Protein AF-A6IKM4-F1 (afdb_monomer)

Organism: Rattus norvegicus (NCBI:txid10116)

Foldseek 3Di:
DPPPVVVVVVVVVVPDDPPVVVVVVVVVVVVVVVVVVVVVVVVVVVVVVVVVVVVVVVVVVVVVVVVVVVVVVVVCVVCVVVVNNPPPPDDPPPPPDPDPCPPPPPDDDDPPPPPDDDDDDDDDDDDDDDDDPDDPPPDDDDDDDDD

Mean predicted aligned error: 20.57 Å

pLDDT: mean 71.32, std 21.93, range [38.25, 98.44]

InterPro domains:
  IPR004827 Basic-leucine zipper domain [PF00170] (21-69)
  IPR004827 Basic-leucine zipper domain [PS00036] (21-35)
  IPR004827 Basic-leucine zipper domain [PS50217] (21-78)
  IPR004827 Basic-leucine zipper domain [SM00338] (16-77)
  IPR046347 Basic-leucine zipper domain superfamily [SSF57959] (20-75)
  IPR052470 Endoplasmic Reticulum Stress-Regulated Transcription Factor [PTHR46542] (21-146)

Sequence (147 aa):
MEGTGKLEMTQICSLSPPPSRKLKNRVAAQTARDRKKARMSELEQQVVDLEEENQKLQLENQLLREKTHGLVIENQELRTRLGMNALVTEEVSEAESKGNGVRLVAGSAESAALRLRAPLQQVQAQLSPPQNIFPWILTLLPLQILR

Structure (mmCIF, N/CA/C/O backbone):
data_AF-A6IKM4-F1
#
_entry.id   AF-A6IKM4-F1
#
loop_
_atom_site.group_PDB
_atom_site.id
_atom_site.type_symbol
_atom_site.label_atom_id
_atom_site.label_alt_id
_atom_site.label_comp_id
_atom_site.label_asym_id
_atom_site.label_entity_id
_atom_site.label_seq_id
_atom_site.pdbx_PDB_ins_code
_atom_site.Cartn_x
_atom_site.Cartn_y
_atom_site.Cartn_z
_atom_site.occupancy
_atom_site.B_iso_or_equiv
_atom_site.auth_seq_id
_atom_site.auth_comp_id
_atom_site.auth_asym_id
_atom_site.auth_atom_id
_atom_site.pdbx_PDB_model_num
ATOM 1 N N . MET A 1 1 ? 41.393 -18.180 -62.403 1.00 48.94 1 MET A N 1
ATOM 2 C CA . MET A 1 1 ? 40.099 -18.614 -61.834 1.00 48.94 1 MET A CA 1
ATOM 3 C C . MET A 1 1 ? 39.807 -17.795 -60.571 1.00 48.94 1 MET A C 1
ATOM 5 O O . MET A 1 1 ? 39.918 -18.319 -59.478 1.00 48.94 1 MET A O 1
ATOM 9 N N . GLU A 1 2 ? 39.485 -16.501 -60.697 1.00 52.72 2 GLU A N 1
ATOM 10 C CA . GLU A 1 2 ? 39.282 -15.594 -59.536 1.00 52.72 2 GLU A CA 1
ATOM 11 C C . GLU A 1 2 ? 37.880 -14.948 -59.490 1.00 52.72 2 GLU A C 1
ATOM 13 O O . GLU A 1 2 ? 37.615 -14.049 -58.695 1.00 52.72 2 GLU A O 1
ATOM 18 N N . GLY A 1 3 ? 36.961 -15.385 -60.358 1.00 54.56 3 GLY A N 1
ATOM 19 C CA . GLY A 1 3 ?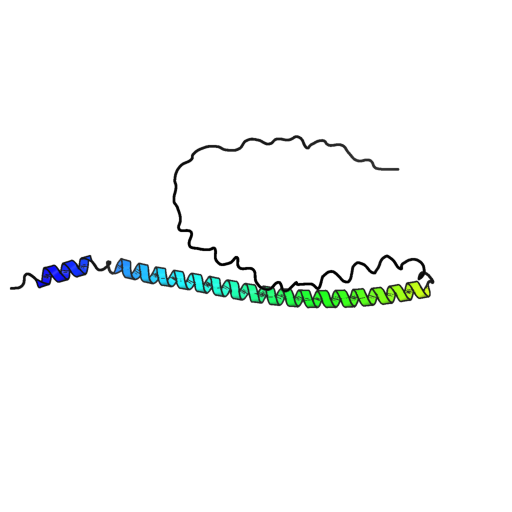 35.652 -14.741 -60.529 1.00 54.56 3 GLY A CA 1
ATOM 20 C C . GLY A 1 3 ? 34.560 -15.199 -59.556 1.00 54.56 3 GLY A C 1
ATOM 21 O O . GLY A 1 3 ? 33.586 -14.481 -59.362 1.00 54.56 3 GLY A O 1
ATOM 22 N N . THR A 1 4 ? 34.703 -16.368 -58.928 1.00 57.34 4 THR A N 1
ATOM 23 C CA . THR A 1 4 ? 33.635 -16.986 -58.120 1.00 57.34 4 THR A CA 1
ATOM 24 C C . THR A 1 4 ? 33.608 -16.494 -56.669 1.00 57.34 4 THR A C 1
ATOM 26 O O . THR A 1 4 ? 32.531 -16.291 -56.118 1.00 57.34 4 THR A O 1
ATOM 29 N N . GLY A 1 5 ? 34.766 -16.199 -56.065 1.00 58.66 5 GLY A N 1
ATOM 30 C CA . GLY A 1 5 ? 34.849 -15.776 -54.656 1.00 58.66 5 GLY A CA 1
ATOM 31 C C . GLY A 1 5 ? 34.367 -14.345 -54.373 1.00 58.66 5 GLY A C 1
ATOM 32 O O . GLY A 1 5 ? 33.885 -14.056 -53.280 1.00 58.66 5 GLY A O 1
ATOM 33 N N . LYS A 1 6 ? 34.448 -13.434 -55.355 1.00 57.91 6 LYS A N 1
ATOM 34 C CA . LYS A 1 6 ? 33.952 -12.052 -55.196 1.00 57.91 6 LYS A CA 1
ATOM 35 C C . LYS A 1 6 ? 32.426 -11.980 -55.253 1.00 57.91 6 LYS A C 1
ATOM 37 O O . LYS A 1 6 ? 31.836 -11.231 -54.482 1.00 57.91 6 LYS A O 1
ATOM 42 N N . LEU A 1 7 ? 31.796 -12.786 -56.111 1.00 58.12 7 LEU A N 1
ATOM 43 C CA . LEU A 1 7 ? 30.337 -12.837 -56.233 1.00 58.12 7 LEU A CA 1
ATOM 44 C C . LEU A 1 7 ? 29.688 -13.431 -54.972 1.00 58.12 7 LEU A C 1
ATOM 46 O O . LEU A 1 7 ? 28.720 -12.858 -54.475 1.00 58.12 7 LEU A O 1
ATOM 50 N N . GLU A 1 8 ? 30.268 -14.486 -54.383 1.00 60.03 8 GLU A N 1
ATOM 51 C CA . GLU A 1 8 ? 29.781 -15.043 -53.111 1.00 60.03 8 GLU A CA 1
ATOM 52 C C . GLU A 1 8 ? 29.902 -14.047 -51.948 1.00 60.03 8 GLU A C 1
ATOM 54 O O . GLU A 1 8 ? 28.937 -13.831 -51.216 1.00 60.03 8 GLU A O 1
ATOM 59 N N . MET A 1 9 ? 31.050 -13.377 -51.795 1.00 58.94 9 MET A N 1
ATOM 60 C CA . MET A 1 9 ? 31.265 -12.433 -50.691 1.00 58.94 9 MET A CA 1
ATOM 61 C C . MET A 1 9 ? 30.326 -11.216 -50.777 1.00 58.94 9 MET A C 1
ATOM 63 O O . MET A 1 9 ? 29.801 -10.753 -49.762 1.00 58.94 9 MET A O 1
ATOM 67 N N . THR A 1 10 ? 30.061 -10.705 -51.986 1.00 59.28 10 THR A N 1
ATOM 68 C CA . THR A 1 10 ? 29.096 -9.613 -52.200 1.00 59.28 10 THR A CA 1
ATOM 69 C C . THR A 1 10 ? 27.652 -10.070 -51.948 1.00 59.28 10 THR A C 1
ATOM 71 O O . THR A 1 10 ? 26.865 -9.325 -51.355 1.00 59.28 10 THR A O 1
ATOM 74 N N . GLN A 1 11 ? 27.302 -11.309 -52.305 1.00 56.53 11 GLN A N 1
ATOM 75 C CA . GLN A 1 11 ? 25.975 -11.869 -52.043 1.00 56.53 11 GLN A CA 1
ATOM 76 C C . GLN A 1 11 ? 25.742 -12.146 -50.545 1.00 56.53 11 GLN A C 1
ATOM 78 O O . GLN A 1 11 ? 24.678 -11.825 -50.022 1.00 56.53 11 GLN A O 1
ATOM 83 N N . ILE A 1 12 ? 26.763 -12.589 -49.806 1.00 57.53 12 ILE A N 1
ATOM 84 C CA . ILE A 1 12 ? 26.716 -12.733 -48.338 1.00 57.53 12 ILE A CA 1
ATOM 85 C C . ILE A 1 12 ? 26.575 -11.361 -47.648 1.00 57.53 12 ILE A C 1
ATOM 87 O O . ILE A 1 12 ? 25.819 -11.212 -46.683 1.00 57.53 12 ILE A O 1
ATOM 91 N N . CYS A 1 13 ? 27.248 -10.327 -48.163 1.00 58.72 13 CYS A N 1
ATOM 92 C CA . CYS A 1 13 ? 27.193 -8.971 -47.608 1.00 58.72 13 CYS A CA 1
ATOM 93 C C . CYS A 1 13 ? 25.820 -8.293 -47.806 1.00 58.72 13 CYS A C 1
ATOM 95 O O . CYS A 1 13 ? 25.409 -7.487 -46.972 1.00 58.72 13 CYS A O 1
ATOM 97 N N . SER A 1 14 ? 25.078 -8.660 -48.859 1.00 57.78 14 SER A N 1
ATOM 98 C CA . SER A 1 14 ? 23.715 -8.162 -49.119 1.00 57.78 14 SER A CA 1
ATOM 99 C C . SER A 1 14 ? 22.615 -8.889 -48.329 1.00 57.78 14 SER A C 1
ATOM 101 O O . SER A 1 14 ? 21.575 -8.288 -48.056 1.00 57.78 14 SER A O 1
ATOM 103 N N . LEU A 1 15 ? 22.848 -10.136 -47.889 1.00 62.19 15 LEU A N 1
ATOM 104 C CA . LEU A 1 15 ? 21.949 -10.856 -46.971 1.00 62.19 15 LEU A CA 1
ATOM 105 C C . LEU A 1 15 ? 22.098 -10.417 -45.503 1.00 62.19 15 LEU A C 1
ATOM 107 O O . LEU A 1 15 ? 21.150 -10.521 -44.721 1.00 62.19 15 LEU A O 1
ATOM 111 N N . SER A 1 16 ? 23.275 -9.929 -45.099 1.00 60.75 16 SER A N 1
ATOM 112 C CA . SER A 1 16 ? 23.504 -9.441 -43.737 1.00 60.75 16 SER A CA 1
ATOM 113 C C . SER A 1 16 ? 22.986 -8.005 -43.580 1.00 60.75 16 SER A C 1
ATOM 115 O O . SER A 1 16 ? 23.413 -7.120 -44.321 1.00 60.75 16 SER A O 1
ATOM 117 N N . PRO A 1 17 ? 22.153 -7.695 -42.564 1.00 66.38 17 PRO A N 1
ATOM 118 C CA . PRO A 1 17 ? 21.717 -6.325 -42.340 1.00 66.38 17 PRO A CA 1
ATOM 119 C C . PRO A 1 17 ? 22.932 -5.410 -42.097 1.00 66.38 17 PRO A C 1
ATOM 121 O O . PRO A 1 17 ? 23.863 -5.816 -41.388 1.00 66.38 17 PRO A O 1
ATOM 124 N N . 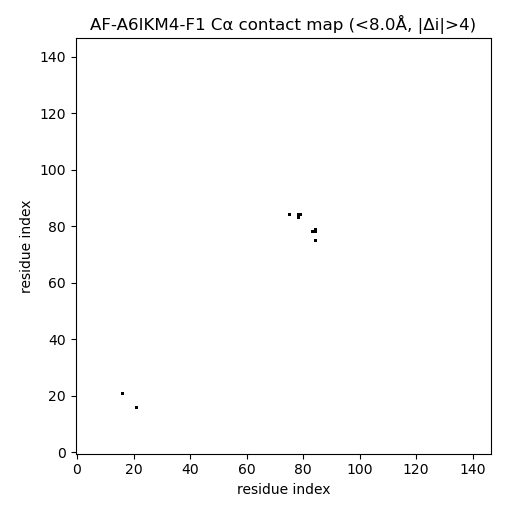PRO A 1 18 ? 22.934 -4.178 -42.643 1.00 69.19 18 PRO A N 1
ATOM 125 C CA . PRO A 1 18 ? 24.044 -3.247 -42.494 1.00 69.19 18 PRO A CA 1
ATOM 126 C C . PRO A 1 18 ? 24.370 -3.018 -41.009 1.00 69.19 18 PRO A C 1
ATOM 128 O O . PRO A 1 18 ? 23.462 -3.035 -40.167 1.00 69.19 18 PRO A O 1
ATOM 131 N N . PRO A 1 19 ? 25.646 -2.783 -40.657 1.00 71.12 19 PRO A N 1
ATOM 132 C CA . PRO A 1 19 ? 26.115 -2.715 -39.268 1.00 71.12 19 PRO A CA 1
ATOM 133 C C . PRO A 1 19 ? 25.344 -1.699 -38.402 1.00 71.12 19 PRO A C 1
ATOM 135 O O . PRO A 1 19 ? 25.113 -1.938 -37.216 1.00 71.12 19 PRO A O 1
ATOM 138 N N . SER A 1 20 ? 24.827 -0.626 -39.006 1.00 76.38 20 SER A N 1
ATOM 139 C CA . SER A 1 20 ? 23.959 0.362 -38.351 1.00 76.38 20 SER A CA 1
ATOM 140 C C . SER A 1 20 ? 22.597 -0.196 -37.900 1.00 76.38 20 SER A C 1
ATOM 142 O O . SER A 1 20 ? 22.082 0.215 -36.859 1.00 76.38 20 SER A O 1
ATOM 144 N N . ARG A 1 21 ? 22.004 -1.154 -38.630 1.00 78.50 21 ARG A N 1
ATOM 145 C CA . ARG A 1 21 ? 20.727 -1.803 -38.263 1.00 78.50 21 ARG A CA 1
ATOM 146 C C . ARG A 1 21 ? 20.911 -2.814 -37.133 1.00 78.50 21 ARG A C 1
ATOM 148 O O . ARG A 1 21 ? 20.073 -2.856 -36.234 1.00 78.50 21 ARG A O 1
ATOM 155 N N . LYS A 1 22 ? 22.018 -3.567 -37.125 1.00 82.75 22 LYS A N 1
ATOM 156 C CA . LYS A 1 22 ? 22.355 -4.507 -36.036 1.00 82.75 22 LYS A CA 1
ATOM 157 C C . LYS A 1 22 ? 22.537 -3.776 -34.704 1.00 82.75 22 LYS A C 1
ATOM 159 O O . LYS A 1 22 ? 21.978 -4.193 -33.692 1.00 82.75 22 LYS A O 1
ATOM 164 N N . LEU A 1 23 ? 23.249 -2.646 -34.718 1.00 86.38 23 LEU A N 1
ATOM 165 C CA . LEU A 1 23 ? 23.441 -1.821 -33.525 1.00 86.38 23 LEU A CA 1
ATOM 166 C C . LEU A 1 23 ? 22.114 -1.261 -32.993 1.00 86.38 23 LEU A C 1
ATOM 168 O O . LEU A 1 23 ? 21.834 -1.396 -31.805 1.00 86.38 23 LEU A O 1
ATOM 172 N N . LYS A 1 24 ? 21.269 -0.697 -33.867 1.00 91.19 24 LYS A N 1
ATOM 173 C CA . LYS A 1 24 ? 19.946 -0.168 -33.486 1.00 91.19 24 LYS A CA 1
ATOM 174 C C . LYS A 1 24 ? 19.025 -1.249 -32.916 1.00 91.19 24 LYS A C 1
ATOM 176 O O . LYS A 1 24 ? 18.345 -0.995 -31.930 1.00 91.19 24 LYS A O 1
ATOM 181 N N . ASN A 1 25 ? 19.026 -2.455 -33.488 1.00 92.69 25 ASN A N 1
ATOM 182 C CA . ASN A 1 25 ? 18.240 -3.576 -32.968 1.00 92.69 25 ASN A CA 1
ATOM 183 C C . ASN A 1 25 ? 18.732 -4.026 -31.583 1.00 92.69 25 ASN A C 1
ATOM 185 O O . ASN A 1 25 ? 17.921 -4.218 -30.680 1.00 92.69 25 ASN A O 1
ATOM 189 N N . ARG A 1 26 ? 20.055 -4.097 -31.385 1.00 93.31 26 ARG A N 1
ATOM 190 C CA . ARG A 1 26 ? 20.656 -4.403 -30.081 1.00 93.31 26 ARG A CA 1
ATOM 191 C C . ARG A 1 26 ? 20.275 -3.371 -29.020 1.00 93.31 26 ARG A C 1
ATOM 193 O O . ARG A 1 26 ? 19.871 -3.752 -27.928 1.00 93.31 26 ARG A O 1
ATOM 200 N N . VAL A 1 27 ? 20.364 -2.082 -29.350 1.00 91.44 27 VAL A N 1
ATOM 201 C CA . VAL A 1 27 ? 19.958 -0.995 -28.444 1.00 91.44 27 VAL A CA 1
ATOM 202 C C . VAL A 1 27 ? 18.461 -1.072 -28.152 1.00 91.44 27 VAL A C 1
ATOM 204 O O . VAL A 1 27 ? 18.079 -1.040 -26.991 1.00 91.44 27 VAL A O 1
ATOM 207 N N . ALA A 1 28 ? 17.612 -1.269 -29.163 1.00 94.88 28 ALA A N 1
ATOM 208 C CA . ALA A 1 28 ? 16.169 -1.397 -28.966 1.00 94.88 28 ALA A CA 1
ATOM 209 C C . ALA A 1 28 ? 15.799 -2.581 -28.055 1.00 94.88 28 ALA A C 1
ATOM 211 O O . ALA A 1 28 ? 14.941 -2.437 -27.183 1.00 94.88 28 ALA A O 1
ATOM 212 N N . ALA A 1 29 ? 16.465 -3.729 -28.222 1.00 95.81 29 ALA A N 1
ATOM 213 C CA . ALA A 1 29 ? 16.289 -4.890 -27.355 1.00 95.81 29 ALA A CA 1
ATOM 214 C C . ALA A 1 29 ? 16.736 -4.596 -25.916 1.00 95.81 29 ALA A C 1
ATOM 216 O O . ALA A 1 29 ?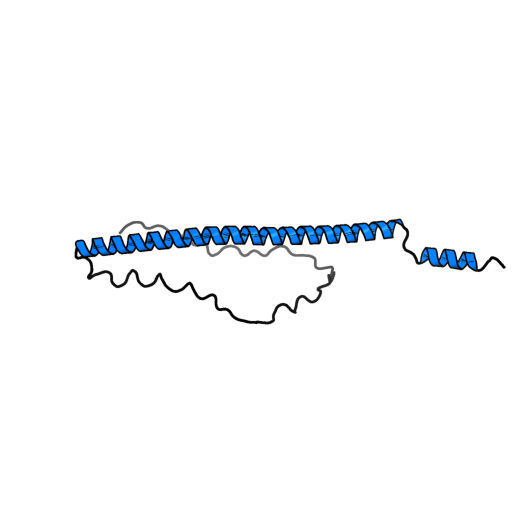 16.043 -4.980 -24.974 1.00 95.81 29 ALA A O 1
ATOM 217 N N . GLN A 1 30 ? 17.852 -3.881 -25.744 1.00 96.88 30 GLN A N 1
ATOM 218 C CA . GLN A 1 30 ? 18.327 -3.465 -24.428 1.00 96.88 30 GLN A CA 1
ATOM 219 C C . GLN A 1 30 ? 17.338 -2.506 -23.759 1.00 96.88 30 GLN A C 1
ATOM 221 O O . GLN A 1 30 ? 16.858 -2.799 -22.672 1.00 96.88 30 GLN A O 1
ATOM 226 N N . THR A 1 31 ? 16.910 -1.443 -24.444 1.00 94.94 31 THR A N 1
ATOM 227 C CA . THR A 1 31 ? 15.932 -0.494 -23.895 1.00 94.94 31 THR A CA 1
ATOM 228 C C . THR A 1 31 ? 14.592 -1.166 -23.582 1.00 94.94 31 THR A C 1
ATOM 230 O O . THR A 1 31 ? 13.931 -0.807 -22.613 1.00 94.94 31 THR A O 1
ATOM 233 N N . ALA A 1 32 ? 14.159 -2.157 -24.369 1.00 96.81 32 ALA A N 1
ATOM 234 C CA . ALA A 1 32 ? 12.956 -2.928 -24.057 1.00 96.81 32 ALA A CA 1
ATOM 235 C C . ALA A 1 32 ? 13.108 -3.745 -22.763 1.00 96.81 32 ALA A C 1
ATOM 237 O O . ALA A 1 32 ? 12.179 -3.781 -21.955 1.00 96.81 32 ALA A O 1
ATOM 238 N N . ARG A 1 33 ? 14.278 -4.359 -22.547 1.00 97.50 33 ARG A N 1
ATOM 239 C CA . ARG A 1 33 ? 14.600 -5.067 -21.299 1.00 97.50 33 ARG A CA 1
ATOM 240 C C . ARG A 1 33 ? 14.663 -4.110 -20.117 1.00 97.50 33 ARG A C 1
ATOM 242 O O . ARG A 1 33 ? 14.052 -4.404 -19.096 1.00 97.50 33 ARG A O 1
ATOM 249 N N . ASP A 1 34 ? 15.316 -2.964 -20.275 1.00 97.38 34 ASP A N 1
ATOM 250 C CA . ASP A 1 34 ? 15.445 -1.962 -19.215 1.00 97.38 34 ASP A CA 1
ATOM 251 C C . ASP A 1 34 ? 14.074 -1.405 -18.817 1.00 97.38 34 ASP A C 1
ATOM 253 O O . ASP A 1 34 ? 13.761 -1.332 -17.632 1.00 97.38 34 ASP A O 1
ATOM 257 N N . ARG A 1 35 ? 13.194 -1.127 -19.791 1.00 97.44 35 ARG A N 1
ATOM 258 C CA . ARG A 1 35 ? 11.799 -0.741 -19.517 1.00 97.44 35 ARG A CA 1
ATOM 259 C C . ARG A 1 35 ? 11.036 -1.825 -18.764 1.00 97.44 35 ARG A C 1
ATOM 261 O O . ARG A 1 35 ? 10.306 -1.504 -17.834 1.00 97.44 35 ARG A O 1
ATOM 268 N N . LYS A 1 36 ? 11.192 -3.099 -19.142 1.00 97.94 36 LYS A N 1
ATOM 269 C CA . LYS A 1 36 ? 10.553 -4.210 -18.419 1.00 97.94 36 LYS A CA 1
ATOM 270 C C . LYS A 1 36 ? 11.083 -4.309 -16.990 1.00 97.94 36 LYS A C 1
ATOM 272 O O . LYS A 1 36 ? 10.292 -4.507 -16.080 1.00 97.94 36 LYS A O 1
ATOM 277 N N . LYS A 1 37 ? 12.396 -4.165 -16.800 1.00 98.00 37 LYS A N 1
ATOM 278 C CA . LYS A 1 37 ? 13.020 -4.196 -15.476 1.00 98.00 37 LYS A CA 1
ATOM 279 C C . LYS A 1 37 ? 12.509 -3.049 -14.605 1.00 98.00 37 LYS A C 1
ATOM 281 O O . LYS A 1 37 ? 12.097 -3.305 -13.488 1.00 98.00 37 LYS A O 1
ATOM 286 N N . ALA A 1 38 ? 12.444 -1.832 -15.145 1.00 97.56 38 ALA A N 1
ATOM 287 C CA . ALA A 1 38 ? 11.891 -0.679 -14.441 1.00 97.56 38 ALA A CA 1
ATOM 288 C C . ALA A 1 38 ? 10.422 -0.894 -14.044 1.00 97.56 38 ALA A C 1
ATOM 290 O O . ALA A 1 38 ? 10.069 -0.662 -12.897 1.00 97.56 38 ALA A O 1
ATOM 291 N N . ARG A 1 39 ? 9.585 -1.406 -14.960 1.00 97.50 39 ARG A N 1
ATOM 292 C CA . ARG A 1 39 ? 8.184 -1.745 -14.654 1.00 97.50 39 ARG A CA 1
ATOM 293 C C . ARG A 1 39 ? 8.052 -2.852 -13.612 1.00 97.50 39 ARG A C 1
ATOM 295 O O . ARG A 1 39 ? 7.147 -2.789 -12.797 1.00 97.50 39 ARG A O 1
ATOM 302 N N . MET A 1 40 ? 8.929 -3.855 -13.644 1.00 97.62 40 MET A N 1
ATOM 303 C CA . MET A 1 40 ? 8.936 -4.910 -12.631 1.00 97.62 40 MET A CA 1
ATOM 304 C C . MET A 1 40 ? 9.253 -4.325 -11.256 1.00 97.62 40 MET A C 1
ATOM 306 O O . MET A 1 40 ? 8.482 -4.524 -10.330 1.00 97.62 40 MET A O 1
ATOM 310 N N . SER A 1 41 ? 10.323 -3.534 -11.156 1.00 97.69 41 SER A N 1
ATOM 311 C CA . SER A 1 41 ? 10.725 -2.907 -9.896 1.00 97.69 41 SER A CA 1
ATOM 312 C C . SER A 1 41 ? 9.695 -1.904 -9.372 1.00 97.69 41 SER A C 1
ATOM 314 O O . SER A 1 41 ? 9.493 -1.816 -8.170 1.00 97.69 41 SER A O 1
ATOM 316 N N . GLU A 1 42 ? 9.011 -1.169 -10.251 1.00 98.25 42 GLU A N 1
ATOM 317 C CA . GLU A 1 42 ? 7.909 -0.276 -9.868 1.00 98.25 42 GLU A CA 1
ATOM 318 C C . GLU A 1 42 ? 6.733 -1.052 -9.259 1.00 98.25 42 GLU A C 1
ATOM 320 O O . GLU A 1 42 ? 6.193 -0.641 -8.238 1.00 98.25 42 GLU A O 1
ATOM 325 N N . LEU A 1 43 ? 6.356 -2.189 -9.852 1.00 98.25 43 LEU A N 1
ATOM 326 C CA . LEU A 1 43 ? 5.296 -3.043 -9.311 1.00 98.25 43 LEU A CA 1
ATOM 327 C C . LEU A 1 43 ? 5.710 -3.706 -7.993 1.00 98.25 43 LEU A C 1
ATOM 329 O O . LEU A 1 43 ? 4.906 -3.752 -7.070 1.00 98.25 43 LEU A O 1
ATOM 333 N N . GLU A 1 44 ? 6.950 -4.194 -7.894 1.00 98.00 44 GLU A N 1
ATOM 334 C CA . GLU A 1 44 ? 7.507 -4.730 -6.645 1.00 98.00 44 GLU A CA 1
ATOM 335 C C . GLU A 1 44 ? 7.453 -3.677 -5.530 1.00 98.00 44 GLU A C 1
ATOM 337 O O . GLU A 1 44 ? 7.001 -3.982 -4.431 1.00 98.00 44 GLU A O 1
ATOM 342 N N . GLN A 1 45 ? 7.824 -2.427 -5.829 1.00 98.38 45 GLN A N 1
ATOM 343 C CA . GLN A 1 45 ? 7.740 -1.329 -4.866 1.00 98.38 45 GLN A CA 1
ATOM 344 C C . GLN A 1 45 ? 6.293 -1.032 -4.456 1.00 98.38 45 GLN A C 1
ATOM 346 O O . GLN A 1 45 ? 6.015 -0.922 -3.270 1.00 98.38 45 GLN A O 1
ATOM 351 N N . GLN A 1 46 ? 5.359 -0.963 -5.412 1.00 98.38 46 GLN A N 1
ATOM 352 C CA . GLN A 1 46 ? 3.942 -0.734 -5.106 1.00 98.38 46 GLN A CA 1
ATOM 353 C C . GLN A 1 46 ? 3.361 -1.816 -4.191 1.00 98.38 46 GLN A C 1
ATOM 355 O O . GLN A 1 46 ? 2.538 -1.507 -3.335 1.00 98.38 46 GLN A O 1
ATOM 360 N N . VAL A 1 47 ? 3.767 -3.077 -4.364 1.00 98.19 47 VAL A N 1
ATOM 361 C CA . VAL A 1 47 ? 3.337 -4.165 -3.476 1.00 98.19 47 VAL A CA 1
ATOM 362 C C . VAL A 1 47 ? 3.848 -3.933 -2.058 1.00 98.19 47 VAL A C 1
ATOM 364 O O . VAL A 1 47 ? 3.054 -4.019 -1.129 1.00 98.19 47 VAL A O 1
ATOM 367 N N . VAL A 1 48 ? 5.126 -3.582 -1.895 1.00 98.44 48 VAL A N 1
ATOM 368 C CA . VAL A 1 48 ? 5.706 -3.287 -0.575 1.00 98.44 48 VAL A CA 1
ATOM 369 C C . VAL A 1 48 ? 4.993 -2.107 0.088 1.00 98.44 48 VAL A C 1
ATOM 371 O O . VAL A 1 48 ? 4.554 -2.225 1.228 1.00 98.44 48 VAL A O 1
ATOM 374 N N . ASP A 1 49 ? 4.796 -1.006 -0.639 1.00 98.19 49 ASP A N 1
ATOM 375 C CA . ASP A 1 49 ? 4.127 0.189 -0.110 1.00 98.19 49 ASP A CA 1
ATOM 376 C C . ASP A 1 49 ? 2.687 -0.130 0.343 1.00 98.19 49 ASP A C 1
ATOM 378 O O . ASP A 1 49 ? 2.246 0.291 1.415 1.00 98.19 49 ASP A O 1
ATOM 382 N N . LEU A 1 50 ? 1.952 -0.921 -0.452 1.00 98.44 50 LEU A N 1
ATOM 383 C CA . LEU A 1 50 ? 0.598 -1.365 -0.114 1.00 98.44 50 LEU A CA 1
ATOM 384 C C . LEU A 1 50 ? 0.576 -2.323 1.082 1.00 98.44 50 LEU A C 1
ATOM 386 O O . LEU A 1 50 ? -0.357 -2.273 1.883 1.00 98.44 50 LEU A O 1
ATOM 390 N N . GLU A 1 51 ? 1.563 -3.209 1.210 1.00 97.88 51 GLU A N 1
ATOM 391 C CA . GLU A 1 51 ? 1.688 -4.109 2.358 1.00 97.88 51 GLU A CA 1
ATOM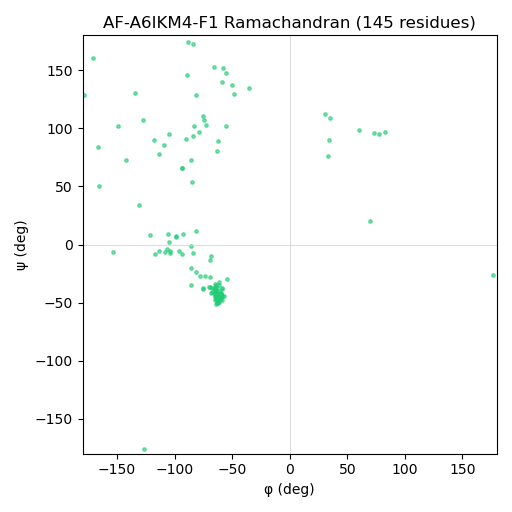 392 C C . GLU A 1 51 ? 1.941 -3.324 3.651 1.00 97.88 51 GLU A C 1
ATOM 394 O O . GLU A 1 51 ? 1.287 -3.593 4.663 1.00 97.88 51 GLU A O 1
ATOM 399 N N . GLU A 1 52 ? 2.815 -2.318 3.615 1.00 98.25 52 GLU A N 1
ATOM 400 C CA . GLU A 1 52 ? 3.078 -1.424 4.748 1.00 98.25 52 GLU A CA 1
ATOM 401 C C . GLU A 1 52 ? 1.832 -0.616 5.142 1.00 98.25 52 GLU A C 1
ATOM 403 O O . GLU A 1 52 ? 1.473 -0.545 6.324 1.00 98.25 52 GLU A O 1
ATOM 408 N N . GLU A 1 53 ? 1.121 -0.042 4.165 1.00 98.25 53 GLU A N 1
ATOM 409 C CA . GLU A 1 53 ? -0.121 0.693 4.417 1.00 98.25 53 GLU A CA 1
ATOM 410 C C . GLU A 1 53 ? -1.204 -0.219 5.008 1.00 98.25 53 GLU A C 1
ATOM 412 O O . GLU A 1 53 ? -1.879 0.151 5.973 1.00 98.25 53 GLU A O 1
ATOM 417 N N . ASN A 1 54 ? -1.340 -1.439 4.487 1.00 98.00 54 ASN A N 1
ATOM 418 C CA . ASN A 1 54 ? -2.297 -2.412 5.000 1.00 98.00 54 ASN A CA 1
ATOM 419 C C . ASN A 1 54 ? -1.986 -2.780 6.456 1.00 98.00 54 ASN A C 1
ATOM 421 O O . ASN A 1 54 ? -2.883 -2.754 7.297 1.00 98.00 54 ASN A O 1
ATOM 425 N N . GLN A 1 55 ? -0.719 -3.042 6.789 1.00 98.25 55 GLN A N 1
ATOM 426 C CA . GLN A 1 55 ? -0.305 -3.310 8.170 1.00 98.25 55 GLN A CA 1
ATOM 427 C C . GLN A 1 55 ? -0.629 -2.137 9.102 1.00 98.25 55 GLN A C 1
ATOM 429 O O . GLN A 1 55 ? -1.184 -2.338 10.184 1.00 98.25 55 GLN A O 1
ATOM 434 N N . LYS A 1 56 ? -0.349 -0.903 8.673 1.00 98.44 56 LYS A N 1
ATOM 435 C CA . LYS A 1 56 ? -0.688 0.301 9.440 1.00 98.44 56 LYS A CA 1
ATOM 436 C C . LYS A 1 56 ? -2.195 0.402 9.698 1.00 98.44 56 LYS A C 1
ATOM 438 O O . LYS A 1 56 ? -2.605 0.616 10.839 1.00 98.44 56 LYS A O 1
ATOM 443 N N . LEU A 1 57 ? -3.014 0.211 8.664 1.00 98.19 57 LEU A N 1
ATOM 444 C CA . LEU A 1 57 ? -4.474 0.245 8.779 1.00 98.19 57 LEU A CA 1
ATOM 445 C C . LEU A 1 57 ? -5.011 -0.886 9.663 1.00 98.19 57 LEU A C 1
ATOM 447 O O . LEU A 1 57 ? -5.956 -0.673 10.419 1.00 98.19 57 LEU A O 1
ATOM 451 N N . GLN A 1 58 ? -4.413 -2.078 9.611 1.00 98.12 58 GLN A N 1
ATOM 452 C CA . GLN A 1 58 ? -4.790 -3.194 10.481 1.00 98.12 58 GLN A CA 1
ATOM 453 C C . GLN A 1 58 ? -4.552 -2.869 11.956 1.00 98.12 58 GLN A C 1
ATOM 455 O O . GLN A 1 58 ? -5.427 -3.141 12.778 1.00 98.12 58 GLN A O 1
ATOM 460 N N . LEU A 1 59 ? -3.409 -2.267 12.290 1.00 98.19 59 LEU A N 1
ATOM 461 C CA . LEU A 1 59 ? -3.101 -1.847 13.659 1.00 98.19 59 LEU A CA 1
ATOM 462 C C . LE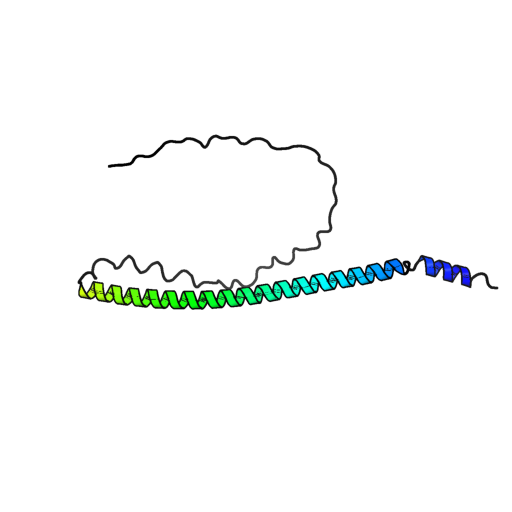U A 1 59 ? -4.060 -0.756 14.144 1.00 98.19 59 LEU A C 1
ATOM 464 O O . LEU A 1 59 ? -4.582 -0.841 15.253 1.00 98.19 59 LEU A O 1
ATOM 468 N N . GLU A 1 60 ? -4.347 0.240 13.304 1.00 97.88 60 GLU A N 1
ATOM 469 C CA . GLU A 1 60 ? -5.320 1.284 13.633 1.00 97.88 60 GLU A CA 1
ATOM 470 C C . GLU A 1 60 ? -6.724 0.700 13.841 1.00 97.88 60 GLU A C 1
ATOM 472 O O . GLU A 1 60 ? -7.407 1.041 14.806 1.00 97.88 60 GLU A O 1
ATOM 477 N N . ASN A 1 61 ? -7.144 -0.235 12.986 1.00 98.00 61 ASN A N 1
ATOM 478 C CA . ASN A 1 61 ? -8.438 -0.892 13.120 1.00 98.00 61 ASN A CA 1
ATOM 479 C C . ASN A 1 61 ? -8.537 -1.699 14.422 1.00 98.00 61 ASN A C 1
ATOM 481 O O . ASN A 1 61 ? -9.572 -1.654 15.083 1.00 98.00 61 ASN A O 1
ATOM 485 N N . GLN A 1 62 ? -7.471 -2.406 14.806 1.00 97.88 62 GLN A N 1
ATOM 486 C CA . GLN A 1 62 ? -7.403 -3.128 16.080 1.00 97.88 62 GLN A CA 1
ATOM 487 C C . GLN A 1 62 ? -7.529 -2.168 17.265 1.00 97.88 62 GLN A C 1
ATOM 489 O O . GLN A 1 62 ? -8.405 -2.356 18.106 1.00 97.88 62 GLN A O 1
ATOM 494 N N . LEU A 1 63 ? -6.748 -1.086 17.275 1.00 98.25 63 LEU A N 1
ATOM 495 C CA . LEU A 1 63 ? -6.798 -0.078 18.334 1.00 98.25 63 LEU A CA 1
ATOM 496 C C . LEU A 1 63 ? -8.188 0.567 18.459 1.00 98.25 63 LEU A C 1
ATOM 498 O O . LEU A 1 63 ? -8.698 0.770 19.562 1.00 98.25 63 LEU A O 1
ATOM 502 N N . LEU A 1 64 ? -8.825 0.884 17.330 1.00 98.06 64 LEU A N 1
ATOM 503 C CA . LEU A 1 64 ? -10.180 1.430 17.321 1.00 98.06 64 LEU A CA 1
ATOM 504 C C . LEU A 1 64 ? -11.197 0.427 17.871 1.00 98.06 64 LEU A C 1
ATOM 506 O O . LEU A 1 64 ? -12.071 0.828 18.635 1.00 98.06 64 LEU A O 1
ATOM 510 N N . ARG A 1 65 ? -11.078 -0.864 17.537 1.00 97.50 65 ARG A N 1
ATOM 511 C CA . ARG A 1 65 ? -11.943 -1.913 18.101 1.00 97.50 65 ARG A CA 1
ATOM 512 C C . ARG A 1 65 ? -11.764 -2.045 19.605 1.00 97.50 65 ARG A C 1
ATOM 514 O O . ARG A 1 65 ? -12.762 -2.096 20.311 1.00 97.50 65 ARG A O 1
ATOM 521 N N . GLU A 1 66 ? -10.529 -2.045 20.097 1.00 97.19 66 GLU A N 1
ATOM 522 C CA . GLU A 1 66 ? -10.242 -2.086 21.535 1.00 97.19 66 GLU A CA 1
ATOM 523 C C . GLU A 1 66 ? -10.861 -0.889 22.261 1.00 97.19 66 GLU A C 1
ATOM 525 O O . GLU A 1 66 ? -11.532 -1.053 23.281 1.00 97.19 66 GLU A O 1
ATOM 530 N N . LYS A 1 67 ? -10.709 0.316 21.699 1.00 97.44 67 LYS A N 1
ATOM 531 C CA . LYS A 1 67 ? -11.307 1.531 22.257 1.00 97.44 67 LYS A CA 1
ATOM 532 C C . LYS A 1 67 ? -12.833 1.469 22.256 1.00 97.44 67 LYS A C 1
ATOM 534 O O . LYS A 1 67 ? -13.451 1.800 23.266 1.00 97.44 67 LYS A O 1
ATOM 539 N N . THR A 1 68 ? -13.439 1.053 21.146 1.00 96.44 68 THR A N 1
ATOM 540 C CA . THR A 1 68 ? -14.893 0.882 21.045 1.00 96.44 68 THR A CA 1
ATOM 541 C C . THR A 1 68 ? -15.379 -0.138 22.064 1.00 96.44 68 THR A C 1
ATOM 543 O O . THR A 1 68 ? -16.324 0.145 22.790 1.00 96.44 68 THR A O 1
ATOM 546 N N . HIS A 1 69 ? -14.699 -1.276 22.192 1.00 97.06 69 HIS A N 1
ATOM 547 C CA . HIS A 1 69 ? -15.046 -2.306 23.161 1.00 97.06 69 HIS A CA 1
ATOM 548 C C . HIS A 1 69 ? -14.965 -1.788 24.605 1.00 97.06 69 HIS A C 1
ATOM 550 O O . HIS A 1 69 ? -15.904 -1.973 25.377 1.00 97.06 69 HIS A O 1
ATOM 556 N N . GLY A 1 70 ? -13.899 -1.060 24.954 1.00 96.56 70 GLY A N 1
ATOM 557 C CA . GLY A 1 70 ? -13.764 -0.425 26.267 1.00 96.56 70 GLY A CA 1
ATOM 558 C C . GLY A 1 70 ? -14.888 0.570 26.567 1.00 96.56 70 GLY A C 1
ATOM 559 O O . GLY A 1 70 ? -15.492 0.514 27.636 1.00 96.56 70 GLY A O 1
ATOM 560 N N . LEU A 1 71 ? -15.227 1.431 25.601 1.00 95.56 71 LEU A N 1
ATOM 561 C CA . LEU A 1 71 ? -16.329 2.387 25.737 1.00 95.56 71 LEU A CA 1
ATOM 562 C C . LEU A 1 71 ? -17.693 1.698 25.848 1.00 95.56 71 LEU A C 1
ATOM 564 O O . LEU A 1 71 ? -18.540 2.161 26.606 1.00 95.56 71 LEU A O 1
ATOM 568 N N . VAL A 1 72 ? -17.922 0.604 25.118 1.00 94.94 72 VAL A N 1
ATOM 569 C CA . VAL A 1 72 ? -19.161 -0.187 25.204 1.00 94.94 72 VAL A CA 1
ATOM 570 C C . VAL A 1 72 ? -19.322 -0.767 26.608 1.00 94.94 72 VAL A C 1
ATOM 572 O O . VAL A 1 72 ? -20.400 -0.643 27.189 1.00 94.94 72 VAL A O 1
ATOM 575 N N . ILE A 1 73 ? -18.252 -1.329 27.180 1.00 94.12 73 ILE A N 1
ATOM 576 C CA . ILE A 1 73 ? -18.257 -1.868 28.547 1.00 94.12 73 ILE A CA 1
ATOM 577 C C . ILE A 1 73 ? -18.536 -0.759 29.564 1.00 94.12 73 ILE A C 1
ATOM 579 O O . ILE A 1 73 ? -19.439 -0.902 30.389 1.00 94.12 73 ILE A O 1
ATOM 583 N N . GLU A 1 74 ? -17.812 0.360 29.490 1.00 94.56 74 GLU A N 1
ATOM 584 C CA . GLU A 1 74 ? -18.015 1.496 30.395 1.00 94.56 74 GLU A CA 1
ATOM 585 C C . GLU A 1 74 ? -19.450 2.031 30.290 1.00 94.56 74 GLU A C 1
ATOM 587 O O . GLU A 1 74 ? -20.124 2.257 31.296 1.00 94.56 74 GLU A O 1
ATOM 592 N N . ASN A 1 75 ? -19.968 2.173 29.069 1.00 93.50 75 ASN A N 1
ATOM 593 C CA . ASN A 1 75 ? -21.329 2.640 28.843 1.00 93.50 75 ASN A CA 1
ATOM 594 C C . ASN A 1 75 ? -22.368 1.670 29.420 1.00 93.50 75 ASN A C 1
ATOM 596 O O . ASN A 1 75 ? -23.336 2.106 30.046 1.00 93.50 75 ASN A O 1
ATOM 600 N N . GLN A 1 76 ? -22.166 0.362 29.252 1.00 93.00 76 GLN A N 1
ATOM 601 C CA . GLN A 1 76 ? -23.032 -0.666 29.823 1.00 93.00 76 GLN A CA 1
ATOM 602 C C . GLN A 1 76 ? -22.993 -0.651 31.356 1.00 93.00 76 GLN A C 1
ATOM 604 O O . GLN A 1 76 ? -24.037 -0.771 32.004 1.00 93.00 76 GLN A O 1
ATOM 609 N N . GLU A 1 77 ? -21.818 -0.454 31.952 1.00 93.00 77 GLU A N 1
ATOM 610 C CA . GLU A 1 77 ? -21.672 -0.328 33.399 1.00 93.00 77 GLU A CA 1
ATOM 611 C C . GLU A 1 77 ? -22.413 0.909 33.925 1.00 93.00 77 GLU A C 1
ATOM 613 O O . GLU A 1 77 ? -23.173 0.819 34.891 1.00 93.00 77 GLU A O 1
ATOM 618 N N . LEU A 1 78 ? -22.272 2.054 33.256 1.00 93.62 78 LEU A N 1
ATOM 619 C CA . LEU A 1 78 ? -22.986 3.280 33.611 1.00 93.62 78 LEU A CA 1
ATOM 620 C C . LEU A 1 78 ? -24.504 3.118 33.474 1.00 93.62 78 LEU A C 1
ATOM 622 O O . LEU A 1 78 ? -25.240 3.482 34.389 1.00 93.62 78 LEU A O 1
ATOM 626 N N . ARG A 1 79 ? -24.987 2.508 32.385 1.00 91.25 79 ARG A N 1
ATOM 627 C CA . ARG A 1 79 ? -26.413 2.172 32.208 1.00 91.25 79 ARG A CA 1
ATOM 628 C C . ARG A 1 79 ? -26.922 1.259 33.318 1.00 91.25 79 ARG A C 1
ATOM 630 O O . ARG A 1 79 ? -28.030 1.473 33.812 1.00 91.25 79 ARG A O 1
ATOM 637 N N . THR A 1 80 ? -26.095 0.310 33.755 1.00 90.50 80 THR A N 1
ATOM 638 C CA . THR A 1 80 ? -26.414 -0.597 34.863 1.00 90.50 80 THR A CA 1
ATOM 639 C C . THR A 1 80 ? -26.552 0.157 36.169 1.00 90.50 80 THR A C 1
ATOM 641 O O . THR A 1 80 ? -27.554 -0.001 36.864 1.00 90.50 80 THR A O 1
ATOM 644 N N . ARG A 1 81 ? -25.596 1.038 36.472 1.00 91.25 81 ARG A N 1
ATOM 645 C CA . ARG A 1 81 ? -25.633 1.899 37.661 1.00 91.25 81 ARG A CA 1
ATOM 646 C C . ARG A 1 81 ? -26.838 2.843 37.660 1.00 91.25 81 ARG A C 1
ATOM 648 O O . ARG A 1 81 ? -27.372 3.140 38.722 1.00 91.25 81 ARG A O 1
ATOM 655 N N . LEU A 1 82 ? -27.277 3.284 36.483 1.00 90.25 82 LEU A N 1
ATOM 656 C CA . LEU A 1 82 ? -28.449 4.144 36.302 1.00 90.25 82 LEU A CA 1
ATOM 657 C C . LEU A 1 82 ? -29.779 3.368 36.214 1.00 90.25 82 LEU A C 1
ATOM 659 O O . LEU A 1 82 ? -30.829 3.990 36.077 1.00 90.25 82 LEU A O 1
ATOM 663 N N . GLY A 1 83 ? -29.764 2.030 36.274 1.00 83.00 83 GLY A N 1
ATOM 664 C CA . GLY A 1 83 ? -30.976 1.207 36.186 1.00 83.00 83 GLY A CA 1
ATOM 665 C C . GLY A 1 83 ? -31.637 1.182 34.798 1.00 83.00 83 GLY A C 1
ATOM 666 O O . GLY A 1 83 ? -32.811 0.843 34.687 1.00 83.00 83 GLY A O 1
ATOM 667 N N . MET A 1 84 ? -30.903 1.524 33.732 1.00 77.31 84 MET A N 1
ATOM 668 C CA . MET A 1 84 ? -31.418 1.671 32.356 1.00 77.31 84 MET A CA 1
ATOM 669 C C . MET A 1 84 ? -31.305 0.391 31.501 1.00 77.31 84 MET A C 1
ATOM 671 O O . MET A 1 84 ? -31.543 0.419 30.294 1.00 77.31 84 MET A O 1
ATOM 675 N N . ASN A 1 85 ? -30.945 -0.745 32.104 1.00 65.06 85 ASN A N 1
ATOM 676 C CA . ASN A 1 85 ? -30.599 -1.988 31.398 1.00 65.06 85 ASN A CA 1
ATOM 677 C C . ASN A 1 85 ? -31.763 -2.697 30.690 1.00 65.06 85 ASN A C 1
ATOM 679 O O . ASN A 1 85 ? -31.523 -3.604 29.899 1.00 65.06 85 ASN A O 1
ATOM 683 N N . ALA A 1 86 ? -33.009 -2.314 30.970 1.00 57.31 86 ALA A N 1
ATOM 684 C CA . ALA A 1 86 ? -34.192 -3.006 30.462 1.00 57.31 86 ALA A CA 1
ATOM 685 C C . ALA A 1 86 ? -34.630 -2.580 29.043 1.00 57.31 86 ALA A C 1
ATOM 687 O O . ALA A 1 86 ? -35.541 -3.194 28.500 1.00 57.31 86 ALA A O 1
ATOM 688 N N . LEU A 1 87 ? -34.029 -1.540 28.443 1.00 54.09 87 LEU A N 1
ATOM 689 C CA . LEU A 1 87 ? -34.563 -0.910 27.220 1.00 54.09 87 LEU A CA 1
ATOM 690 C C . LEU A 1 87 ? -33.711 -1.071 25.948 1.00 54.09 87 LEU A C 1
ATOM 692 O O . LEU A 1 87 ? -34.152 -0.626 24.896 1.00 54.09 87 LEU A O 1
ATOM 696 N N . VAL A 1 88 ? -32.504 -1.651 26.001 1.00 53.88 88 VAL A N 1
ATOM 697 C CA . VAL A 1 88 ? -31.526 -1.534 24.885 1.00 53.88 88 VAL A CA 1
ATOM 698 C C . VAL A 1 88 ? -30.924 -2.876 24.457 1.00 53.88 88 VAL A C 1
ATOM 700 O O . VAL A 1 88 ? -29.776 -2.962 24.041 1.00 53.88 88 VAL A O 1
ATOM 703 N N . THR A 1 89 ? -31.695 -3.958 24.529 1.00 47.94 89 THR A N 1
ATOM 704 C CA . THR A 1 89 ? -31.242 -5.267 24.022 1.00 47.94 89 THR A CA 1
ATOM 705 C C . THR A 1 89 ? -31.116 -5.302 22.484 1.00 47.94 89 THR A C 1
ATOM 707 O O . THR A 1 89 ? -30.503 -6.223 21.960 1.00 47.94 89 THR A O 1
ATOM 710 N N . GLU A 1 90 ? -31.602 -4.280 21.765 1.00 51.25 90 GLU A N 1
ATOM 711 C CA . GLU A 1 90 ? -31.748 -4.308 20.296 1.00 51.25 90 GLU A CA 1
ATOM 712 C C . GLU A 1 90 ? -30.754 -3.435 19.493 1.00 51.25 90 GLU A C 1
ATOM 714 O O . GLU A 1 90 ? -30.731 -3.530 18.274 1.00 51.25 90 GLU A O 1
ATOM 719 N N . GLU A 1 91 ? -29.906 -2.598 20.108 1.00 51.53 91 GLU A N 1
ATOM 720 C CA . GLU A 1 91 ? -29.121 -1.602 19.330 1.00 51.53 91 GLU A CA 1
ATOM 721 C C . GLU A 1 91 ? -27.618 -1.923 19.178 1.00 51.53 91 GLU A C 1
ATOM 723 O O . GLU A 1 91 ? -26.904 -1.196 18.493 1.00 51.53 91 GLU A O 1
ATOM 728 N N . VAL A 1 92 ? -27.096 -2.993 19.796 1.00 48.91 92 VAL A N 1
ATOM 729 C CA . VAL A 1 92 ? -25.632 -3.251 19.837 1.00 48.91 92 VAL A CA 1
ATOM 730 C C . VAL A 1 92 ? -25.209 -4.553 19.134 1.00 48.91 92 VAL A C 1
ATOM 732 O O . VAL A 1 92 ? -24.024 -4.774 18.912 1.00 48.91 92 VAL A O 1
ATOM 735 N N . SER A 1 93 ? -26.139 -5.411 18.712 1.00 45.72 93 SER A N 1
ATOM 736 C CA . SER A 1 93 ? -25.818 -6.769 18.238 1.00 45.72 93 SER A CA 1
ATOM 737 C C . SER A 1 93 ? -25.621 -6.932 16.722 1.00 45.72 93 SER A C 1
ATOM 739 O O . SER A 1 93 ? -25.165 -7.994 16.301 1.00 45.72 93 SER A O 1
ATOM 741 N N . GLU A 1 94 ? -25.895 -5.927 15.881 1.00 42.09 94 GLU A N 1
ATOM 742 C CA . GLU A 1 94 ? -25.873 -6.122 14.414 1.00 42.09 94 GLU A CA 1
ATOM 743 C C . GLU A 1 94 ? -24.648 -5.562 13.667 1.00 42.09 94 GLU A C 1
ATOM 745 O O . GLU A 1 94 ? -24.475 -5.848 12.481 1.00 42.09 94 GLU A O 1
ATOM 750 N N . ALA A 1 95 ? -23.740 -4.837 14.327 1.00 44.19 95 ALA A N 1
ATOM 751 C CA . ALA A 1 95 ? -22.552 -4.279 13.660 1.00 44.19 95 ALA A CA 1
ATOM 752 C C . ALA A 1 95 ? -21.274 -5.134 13.799 1.00 44.19 95 ALA A C 1
ATOM 754 O O . ALA A 1 95 ? -20.260 -4.834 13.169 1.00 44.19 95 ALA A O 1
ATOM 755 N N . GLU A 1 96 ? -21.307 -6.221 14.575 1.00 44.88 96 GLU A N 1
ATOM 756 C CA . GLU A 1 96 ? -20.170 -7.123 14.785 1.00 44.88 96 GLU A CA 1
ATOM 757 C C . GLU A 1 96 ? -20.505 -8.533 14.282 1.00 44.88 96 GLU A C 1
ATOM 759 O O . GLU A 1 96 ? -21.030 -9.340 15.034 1.00 44.88 96 GLU A O 1
ATOM 764 N N . SER A 1 97 ? -20.227 -8.849 13.006 1.00 44.22 97 SER A N 1
ATOM 765 C CA . SER A 1 97 ? -19.950 -10.240 12.551 1.00 44.22 97 SER A CA 1
ATOM 766 C C . SER A 1 97 ? -19.750 -10.376 11.032 1.00 44.22 97 SER A C 1
ATOM 768 O O . SER A 1 97 ? -19.023 -11.257 10.573 1.00 44.22 97 SER A O 1
ATOM 770 N N . LYS A 1 98 ? -20.309 -9.496 10.194 1.00 44.66 98 LYS A N 1
ATOM 771 C CA . LYS A 1 98 ? -20.275 -9.683 8.728 1.00 44.66 98 LYS A CA 1
ATOM 772 C C . LYS A 1 98 ? -19.095 -8.980 8.050 1.00 44.66 98 LYS A C 1
ATOM 774 O O . LYS A 1 98 ? -19.260 -8.059 7.264 1.00 44.66 98 LYS A O 1
ATOM 779 N N . GLY A 1 99 ? -17.884 -9.439 8.346 1.00 40.31 99 GLY A N 1
ATOM 780 C CA . GLY A 1 99 ? -16.680 -8.960 7.655 1.00 40.31 99 GLY A CA 1
ATOM 781 C C . GLY A 1 99 ? -15.512 -9.937 7.613 1.00 40.31 99 GLY A C 1
ATOM 782 O O . GLY A 1 99 ? -14.533 -9.660 6.929 1.00 40.31 99 GLY A O 1
ATOM 783 N N . ASN A 1 100 ? -15.597 -11.084 8.297 1.00 49.03 100 ASN A N 1
ATOM 784 C CA . ASN A 1 100 ? -14.561 -12.108 8.231 1.00 49.03 100 ASN A CA 1
ATOM 785 C C . ASN A 1 100 ? -15.076 -13.323 7.461 1.00 49.03 100 ASN A C 1
ATOM 787 O O . ASN A 1 100 ? -15.647 -14.263 8.004 1.00 49.03 100 ASN A O 1
ATOM 791 N N . GLY A 1 101 ? -14.933 -13.231 6.147 1.00 41.06 101 GLY A N 1
ATOM 792 C CA . GLY A 1 101 ? -15.352 -14.247 5.202 1.00 41.06 101 GLY A CA 1
ATOM 793 C C . GLY A 1 101 ? -14.725 -13.970 3.850 1.00 41.06 101 GLY A C 1
ATOM 794 O O . GLY A 1 101 ? -15.434 -13.927 2.847 1.00 41.06 101 GLY A O 1
ATOM 795 N N . VAL A 1 102 ? -13.401 -13.760 3.812 1.00 46.94 102 VAL A N 1
ATOM 796 C CA . VAL A 1 102 ? -12.643 -13.969 2.574 1.00 46.94 102 VAL A CA 1
ATOM 797 C C . VAL A 1 102 ? -12.792 -15.449 2.251 1.00 46.94 102 VAL A C 1
ATOM 799 O O . VAL A 1 102 ? -12.056 -16.314 2.718 1.00 46.94 102 VAL A O 1
ATOM 802 N N . ARG A 1 103 ? -13.858 -15.735 1.508 1.00 42.59 103 ARG A N 1
ATOM 803 C CA . ARG A 1 103 ? -14.133 -17.000 0.861 1.00 42.59 103 ARG A CA 1
ATOM 804 C C . ARG A 1 103 ? -12.915 -17.286 -0.007 1.00 42.59 103 ARG A C 1
ATOM 806 O O . ARG A 1 103 ? -12.768 -16.708 -1.080 1.00 42.59 103 ARG A O 1
ATOM 813 N N . LEU A 1 104 ? -12.043 -18.168 0.472 1.00 53.00 104 LEU A N 1
ATOM 814 C CA . LEU A 1 104 ? -11.057 -18.850 -0.352 1.00 53.00 104 LEU A CA 1
ATOM 815 C C . LEU A 1 104 ? -11.835 -19.699 -1.369 1.00 53.00 104 LEU A C 1
ATOM 817 O O . LEU A 1 104 ? -12.063 -20.889 -1.170 1.00 53.00 104 LEU A O 1
ATOM 821 N N . VAL A 1 105 ? -12.320 -19.066 -2.442 1.00 47.12 105 VAL A N 1
ATOM 822 C CA . VAL A 1 105 ? -12.730 -19.781 -3.649 1.00 47.12 105 VAL A CA 1
ATOM 823 C C . VAL A 1 105 ? -11.452 -20.094 -4.393 1.00 47.12 105 VAL A C 1
ATOM 825 O O . VAL A 1 105 ? -10.889 -19.270 -5.109 1.00 47.12 105 VAL A O 1
ATOM 828 N N . ALA A 1 106 ? -10.990 -21.314 -4.166 1.00 47.09 106 ALA A N 1
ATOM 829 C CA . ALA A 1 106 ? -10.111 -22.000 -5.078 1.00 47.09 106 ALA A CA 1
ATOM 830 C C . ALA A 1 106 ? -10.667 -21.916 -6.512 1.00 47.09 106 ALA A C 1
ATOM 832 O O . ALA A 1 106 ? -11.826 -22.246 -6.749 1.00 47.09 106 ALA A O 1
ATOM 833 N N . GLY A 1 107 ? -9.798 -21.503 -7.435 1.00 52.06 107 GLY A N 1
ATOM 834 C CA . GLY A 1 107 ? -9.779 -21.916 -8.837 1.00 52.06 107 GLY A CA 1
ATOM 835 C C . GLY A 1 107 ? -11.016 -21.613 -9.682 1.00 52.06 107 GLY A C 1
ATOM 836 O O . GLY A 1 107 ? -11.927 -22.428 -9.770 1.00 52.06 107 GLY A O 1
ATOM 837 N N . SER A 1 108 ? -10.962 -20.523 -10.448 1.00 50.25 108 SER A N 1
ATOM 838 C CA . SER A 1 108 ? -11.728 -20.410 -11.692 1.00 50.25 108 SER A CA 1
ATOM 839 C C . SER A 1 108 ? -10.831 -19.858 -12.798 1.00 50.25 108 SER A C 1
ATOM 841 O O . SER A 1 108 ? -10.047 -18.928 -12.614 1.00 50.25 108 SER A O 1
ATOM 843 N N . ALA A 1 109 ? -10.858 -20.554 -13.925 1.00 52.72 109 ALA A N 1
ATOM 844 C CA . ALA A 1 109 ? -9.827 -20.606 -14.942 1.00 52.72 109 ALA A CA 1
ATOM 845 C C . ALA A 1 109 ? -10.054 -19.581 -16.065 1.00 52.72 109 ALA A C 1
ATOM 847 O O . ALA A 1 109 ? -10.274 -19.960 -17.212 1.00 52.72 109 ALA A O 1
ATOM 848 N N . GLU A 1 110 ? -9.976 -18.284 -15.765 1.00 54.78 110 GLU A N 1
ATOM 849 C CA . GLU A 1 110 ? -10.206 -17.230 -16.775 1.00 54.78 110 GLU A CA 1
ATOM 850 C C . GLU A 1 110 ? -8.950 -16.518 -17.311 1.00 54.78 110 GLU A C 1
ATOM 852 O O . GLU A 1 110 ? -9.015 -15.825 -18.326 1.00 54.78 110 GLU A O 1
ATOM 857 N N . SER A 1 111 ? -7.758 -16.768 -16.762 1.00 51.53 111 SER A N 1
ATOM 858 C CA . SER A 1 111 ? -6.534 -16.068 -17.208 1.00 51.53 111 SER A CA 1
ATOM 859 C C . SER A 1 111 ? -5.866 -16.630 -18.479 1.00 51.53 111 SER A C 1
ATOM 861 O O . SER A 1 111 ? -4.756 -16.227 -18.821 1.00 51.53 111 SER A O 1
ATOM 863 N N . ALA A 1 112 ? -6.521 -17.524 -19.229 1.00 48.44 112 ALA A N 1
ATOM 864 C CA . ALA A 1 112 ? -5.959 -18.141 -20.442 1.00 48.44 112 ALA A CA 1
ATOM 865 C C . ALA A 1 112 ? -6.414 -17.504 -21.778 1.00 48.44 112 ALA A C 1
ATOM 867 O O . ALA A 1 112 ? -6.070 -18.017 -22.845 1.00 48.44 112 ALA A O 1
ATOM 868 N N . ALA A 1 113 ? -7.154 -16.387 -21.757 1.00 48.62 113 ALA A N 1
ATOM 869 C CA . ALA A 1 113 ? -7.685 -15.752 -22.972 1.00 48.62 113 ALA A CA 1
ATOM 870 C C . ALA A 1 113 ? -6.971 -14.459 -23.414 1.00 48.62 113 ALA A C 1
ATOM 872 O O . ALA A 1 113 ? -7.400 -13.832 -24.379 1.00 48.62 113 ALA A O 1
ATOM 873 N N . LEU A 1 114 ? -5.833 -14.080 -22.819 1.00 44.75 114 LEU A N 1
ATOM 874 C CA . LEU A 1 114 ? -4.953 -13.053 -23.402 1.00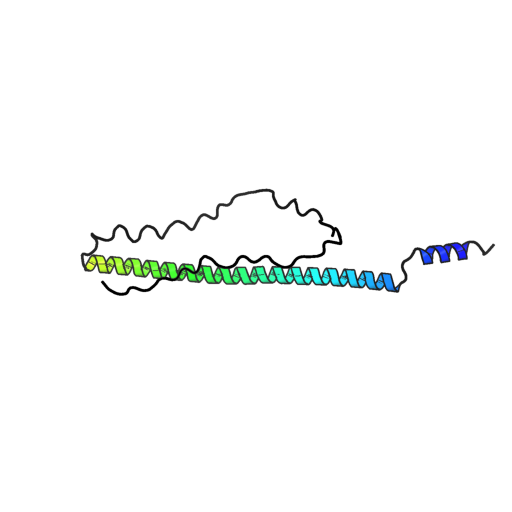 44.75 114 LEU A CA 1
ATOM 875 C C . LEU A 1 114 ? -4.004 -13.678 -24.438 1.00 44.75 114 LEU A C 1
ATOM 877 O O . LEU A 1 114 ? -2.784 -13.530 -24.400 1.00 44.75 114 LEU A O 1
ATOM 881 N N . ARG A 1 115 ? -4.593 -14.394 -25.402 1.00 51.31 115 ARG A N 1
ATOM 882 C CA . ARG A 1 115 ? -3.931 -14.744 -26.658 1.00 51.31 115 ARG A CA 1
ATOM 883 C C . ARG A 1 115 ? -3.833 -13.477 -27.506 1.00 51.31 115 ARG A C 1
ATOM 885 O O . ARG A 1 115 ? -4.816 -13.041 -28.087 1.00 51.31 115 ARG A O 1
ATOM 892 N N . LEU A 1 116 ? -2.634 -12.899 -27.542 1.00 45.56 116 LEU A N 1
ATOM 893 C CA . LEU A 1 116 ? -2.047 -12.205 -28.695 1.00 45.56 116 LEU A CA 1
ATOM 894 C C . LEU A 1 116 ? -3.048 -11.464 -29.604 1.00 45.56 116 LEU A C 1
ATOM 896 O O . LEU A 1 116 ? -3.323 -11.901 -30.721 1.00 45.56 116 LEU A O 1
ATOM 900 N N . ARG A 1 117 ? -3.545 -10.297 -29.177 1.00 50.47 117 ARG A N 1
ATOM 901 C CA . ARG A 1 117 ? -4.183 -9.365 -30.115 1.00 50.47 117 ARG A CA 1
ATOM 902 C C . ARG A 1 117 ? -3.104 -8.511 -30.778 1.00 50.47 117 ARG A C 1
ATOM 904 O O . ARG A 1 117 ? -2.677 -7.492 -30.244 1.00 50.47 117 ARG A O 1
ATOM 911 N N . ALA A 1 118 ? -2.641 -8.974 -31.937 1.00 52.75 118 ALA A N 1
ATOM 912 C CA . ALA A 1 118 ? -1.940 -8.143 -32.911 1.00 52.75 118 ALA A CA 1
ATOM 913 C C . ALA A 1 118 ? -2.839 -6.958 -33.345 1.00 52.75 118 ALA A C 1
ATOM 915 O O . ALA A 1 118 ? -4.069 -7.081 -33.305 1.00 52.75 118 ALA A O 1
ATOM 916 N N . PRO A 1 119 ? -2.269 -5.810 -33.756 1.00 44.66 119 PRO A N 1
ATOM 917 C CA . PRO A 1 119 ? -3.054 -4.647 -34.145 1.00 44.66 119 PRO A CA 1
ATOM 918 C C . PRO A 1 119 ? -3.659 -4.871 -35.536 1.00 44.66 119 PRO A C 1
ATOM 920 O O . PRO A 1 119 ? -2.944 -4.890 -36.535 1.00 44.66 119 PRO A O 1
ATOM 923 N N . LEU A 1 120 ? -4.982 -5.029 -35.610 1.00 44.72 120 LEU A N 1
ATOM 924 C CA . LEU A 1 120 ? -5.712 -4.945 -36.874 1.00 44.72 120 LEU A CA 1
ATOM 925 C C . LEU A 1 120 ? -5.982 -3.467 -37.162 1.00 44.72 120 LEU A C 1
ATOM 927 O O . LEU A 1 120 ? -6.828 -2.825 -36.544 1.00 44.72 120 LEU A O 1
ATOM 931 N N . GLN A 1 121 ? -5.179 -2.928 -38.068 1.00 50.78 121 GLN A N 1
ATOM 932 C CA . GLN A 1 121 ? -5.333 -1.612 -38.656 1.00 50.78 121 GLN A CA 1
ATOM 933 C C . GLN A 1 121 ? -6.494 -1.690 -39.659 1.00 50.78 121 G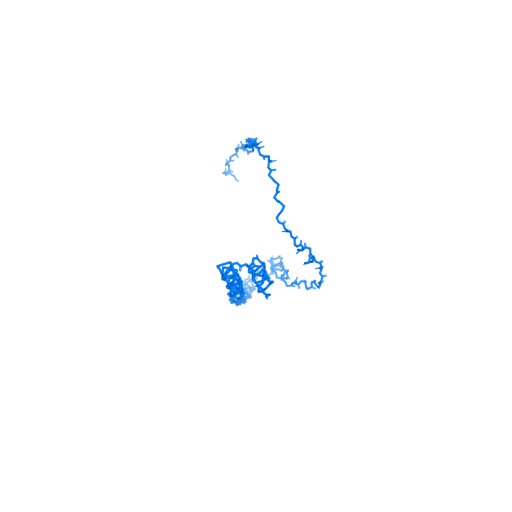LN A C 1
ATOM 935 O O . GLN A 1 121 ? -6.343 -2.294 -40.717 1.00 50.78 121 GLN A O 1
ATOM 940 N N . GLN A 1 122 ? -7.651 -1.107 -39.338 1.00 49.25 122 GLN A N 1
ATOM 941 C CA . GLN A 1 122 ? -8.690 -0.854 -40.336 1.00 49.25 122 GLN A CA 1
ATOM 942 C C . GLN A 1 122 ? -9.113 0.611 -40.278 1.00 49.25 122 GLN A C 1
ATOM 944 O O . GLN A 1 122 ? -9.723 1.101 -39.332 1.00 49.25 122 GLN A O 1
ATOM 949 N N . VAL A 1 123 ? -8.661 1.302 -41.314 1.00 42.31 123 VAL A N 1
ATOM 950 C CA . VAL A 1 123 ? -8.973 2.668 -41.711 1.00 42.31 123 VAL A CA 1
ATOM 951 C C . VAL A 1 123 ? -10.456 2.781 -42.115 1.00 42.31 123 VAL A C 1
ATOM 953 O O . VAL A 1 123 ? -11.024 1.819 -42.623 1.00 42.31 123 VAL A O 1
ATOM 956 N N . GLN A 1 124 ? -11.009 3.993 -41.948 1.00 38.25 124 GLN A N 1
ATOM 957 C CA . GLN A 1 124 ? -12.254 4.551 -42.522 1.00 38.25 124 GLN A CA 1
ATOM 958 C C . GLN A 1 124 ? -13.611 4.246 -41.854 1.00 38.25 124 GLN A C 1
ATOM 960 O O . GLN A 1 124 ? -14.300 3.296 -42.199 1.00 38.25 124 GLN A O 1
ATOM 965 N N . ALA A 1 125 ? -14.046 5.197 -41.018 1.00 41.94 125 ALA A N 1
ATOM 966 C CA . ALA A 1 125 ? -15.364 5.860 -41.061 1.00 41.94 125 ALA A CA 1
ATOM 967 C C . ALA A 1 125 ? -15.277 7.092 -40.129 1.00 41.94 125 ALA A C 1
ATOM 969 O O . ALA A 1 125 ? -15.305 6.963 -38.913 1.00 41.94 125 ALA A O 1
ATOM 970 N N . GLN A 1 126 ? -14.776 8.244 -40.578 1.00 46.31 126 GLN A N 1
ATOM 971 C CA . GLN A 1 126 ? -15.569 9.369 -41.096 1.00 46.31 126 GLN A CA 1
ATOM 972 C C . GLN A 1 126 ? -16.977 9.523 -40.472 1.00 46.31 126 GLN A C 1
ATOM 974 O O . GLN A 1 126 ? -17.876 8.750 -40.774 1.00 46.31 126 GLN A O 1
ATOM 979 N N . LEU A 1 127 ? -17.119 10.621 -39.711 1.00 43.12 127 LEU A N 1
ATOM 980 C CA . LEU A 1 127 ? -18.309 11.479 -39.541 1.00 43.12 127 LEU A CA 1
ATOM 981 C C . LEU A 1 127 ? -19.473 11.020 -38.631 1.00 43.12 127 LEU A C 1
ATOM 983 O O . LEU A 1 127 ? -20.438 10.447 -39.117 1.00 43.12 127 LEU A O 1
ATOM 987 N N . SER A 1 128 ? -19.465 11.471 -37.361 1.00 48.31 128 SER A N 1
ATOM 988 C CA . SER A 1 128 ? -20.529 12.345 -36.791 1.00 48.31 128 SER A CA 1
ATOM 989 C C . SER A 1 128 ? -20.272 12.746 -35.312 1.00 48.31 128 SER A C 1
ATOM 991 O O . SER A 1 128 ? -20.063 11.854 -34.490 1.00 48.31 128 SER A O 1
ATOM 993 N N . PRO A 1 129 ? -20.330 14.044 -34.936 1.00 51.50 129 PRO A N 1
ATOM 994 C CA . PRO A 1 129 ? -20.454 14.528 -33.549 1.00 51.50 129 PRO A CA 1
ATOM 995 C C . PRO A 1 129 ? -21.946 14.661 -33.108 1.00 51.50 129 PRO A C 1
ATOM 997 O O . PRO A 1 129 ? -22.838 14.399 -33.913 1.00 51.50 129 PRO A O 1
ATOM 1000 N N . PRO A 1 130 ? -22.249 14.982 -31.830 1.00 50.69 130 PRO A N 1
ATOM 1001 C CA . PRO A 1 130 ? -23.179 14.225 -30.982 1.00 50.69 130 PRO A CA 1
ATOM 1002 C C . PRO A 1 130 ? -24.650 14.662 -31.070 1.00 50.69 130 PRO A C 1
ATOM 1004 O O . PRO A 1 130 ? -24.962 15.851 -31.126 1.00 50.69 130 PRO A O 1
ATOM 1007 N N . GLN A 1 131 ? -25.577 13.705 -30.955 1.00 57.09 131 GLN A N 1
ATOM 1008 C CA . GLN A 1 131 ? -26.996 13.996 -30.729 1.00 57.09 131 GLN A CA 1
ATOM 1009 C C . GLN A 1 131 ? -27.298 14.059 -29.227 1.00 57.09 131 GLN A C 1
ATOM 1011 O O . GLN A 1 131 ? -27.551 13.061 -28.567 1.00 57.09 131 GLN A O 1
ATOM 1016 N N . ASN A 1 132 ? -27.182 15.272 -28.691 1.00 57.03 132 ASN A N 1
ATOM 1017 C CA . ASN A 1 132 ? -28.288 15.968 -28.034 1.00 57.03 132 ASN A CA 1
ATOM 1018 C C . ASN A 1 132 ? -29.298 15.075 -27.267 1.00 57.03 132 ASN A C 1
ATOM 1020 O O . ASN A 1 132 ? -30.323 14.675 -27.812 1.00 57.03 132 ASN A O 1
ATOM 1024 N N . ILE A 1 133 ? -29.034 14.826 -25.980 1.00 60.38 133 ILE A N 1
ATOM 1025 C CA . ILE A 1 133 ? -30.061 14.445 -24.997 1.00 60.38 133 ILE A CA 1
ATOM 1026 C C . ILE A 1 133 ? -30.162 15.605 -23.994 1.00 60.38 133 ILE A C 1
ATOM 1028 O O . ILE A 1 133 ? -29.578 15.584 -22.915 1.00 60.38 133 ILE A O 1
ATOM 1032 N N . PHE A 1 134 ? -30.837 16.679 -24.400 1.00 55.0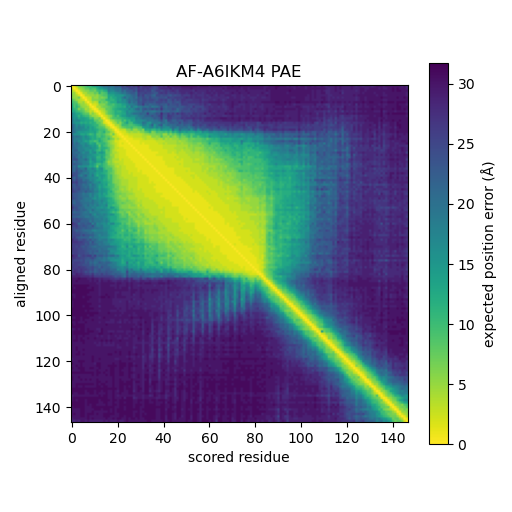6 134 PHE A N 1
ATOM 1033 C CA . PHE A 1 134 ? -31.372 17.721 -23.511 1.00 55.06 134 PHE A CA 1
ATOM 1034 C C . PHE A 1 134 ? -32.762 17.252 -22.976 1.00 55.06 134 PHE A C 1
ATOM 1036 O O . PHE A 1 134 ? -33.330 16.296 -23.500 1.00 55.06 134 PHE A O 1
ATOM 1043 N N . PRO A 1 135 ? -33.430 17.935 -22.029 1.00 57.50 135 PRO A N 1
ATOM 1044 C CA . PRO A 1 135 ? -33.070 18.192 -20.636 1.00 57.50 135 PRO A CA 1
ATOM 1045 C C . PRO A 1 135 ? -34.358 18.127 -19.768 1.00 57.50 135 PRO A C 1
ATOM 1047 O O . PRO A 1 135 ? -34.905 19.159 -19.401 1.00 57.50 135 PRO A O 1
ATOM 1050 N N . TRP A 1 136 ? -34.939 16.954 -19.513 1.00 52.56 136 TRP A N 1
ATOM 1051 C CA . TRP A 1 136 ? -36.317 16.887 -18.976 1.00 52.56 136 TRP A CA 1
ATOM 1052 C C . TRP A 1 136 ? -36.446 16.528 -17.490 1.00 52.56 136 TRP A C 1
ATOM 1054 O O . TRP A 1 136 ? -37.560 16.479 -16.986 1.00 52.56 136 TRP A O 1
ATOM 1064 N N . ILE A 1 137 ? -35.345 16.340 -16.752 1.00 63.69 137 ILE A N 1
ATOM 1065 C CA . ILE A 1 137 ? -35.417 16.055 -15.300 1.00 63.69 137 ILE A CA 1
ATOM 1066 C C . ILE A 1 137 ? -35.179 17.311 -14.440 1.00 63.69 137 ILE A C 1
ATOM 1068 O O . ILE A 1 137 ? -35.174 17.251 -13.215 1.00 63.69 137 ILE A O 1
ATOM 1072 N N . LEU A 1 138 ? -35.098 18.502 -15.045 1.00 61.06 138 LEU A N 1
ATOM 1073 C CA . LEU A 1 138 ? -35.192 19.744 -14.275 1.00 61.06 138 LEU A CA 1
ATOM 1074 C C . LEU A 1 138 ? -36.660 20.153 -14.072 1.00 61.06 138 LEU A C 1
ATOM 1076 O O . LEU A 1 138 ? -37.133 21.132 -14.642 1.00 61.06 138 LEU A O 1
ATOM 1080 N N . THR A 1 139 ? -37.371 19.422 -13.214 1.00 66.50 139 THR A N 1
ATOM 1081 C CA . THR A 1 139 ? -38.511 19.979 -12.472 1.00 66.50 139 THR A CA 1
ATOM 1082 C C . THR A 1 139 ? -38.079 20.222 -11.034 1.00 66.50 139 THR A C 1
ATOM 1084 O O . THR A 1 139 ? -38.083 19.327 -10.192 1.00 66.50 139 THR A O 1
ATOM 1087 N N . LEU A 1 140 ? -37.673 21.466 -10.794 1.00 64.62 140 LEU A N 1
ATOM 1088 C CA . LEU A 1 140 ? -37.689 22.136 -9.497 1.00 64.62 140 LEU A CA 1
ATOM 1089 C C . LEU A 1 140 ? -39.073 22.001 -8.842 1.00 64.62 140 LEU A C 1
ATOM 1091 O O . LEU A 1 140 ? -40.063 22.266 -9.518 1.00 64.62 140 LEU A O 1
ATOM 1095 N N . LEU A 1 141 ? -39.134 21.711 -7.538 1.00 62.84 141 LEU A N 1
ATOM 1096 C CA . LEU A 1 141 ? -39.962 22.435 -6.551 1.00 62.84 141 LEU A CA 1
ATOM 1097 C C . LEU A 1 141 ? -39.597 21.973 -5.115 1.00 62.84 141 LEU A C 1
ATOM 1099 O O . LEU A 1 141 ? -38.923 20.957 -4.970 1.00 62.84 141 LEU A O 1
ATOM 1103 N N . PRO A 1 142 ? -39.915 22.743 -4.055 1.00 62.19 142 PRO A N 1
ATOM 1104 C CA . PRO A 1 142 ? -38.914 23.432 -3.250 1.00 62.19 142 PRO A CA 1
ATOM 1105 C C . PRO A 1 142 ? -39.044 23.110 -1.746 1.00 62.19 142 PRO A C 1
ATOM 1107 O O . PRO A 1 142 ? -39.875 22.313 -1.319 1.00 62.19 142 PRO A O 1
ATOM 1110 N N . LEU A 1 143 ? -38.214 23.782 -0.946 1.00 51.22 143 LEU A N 1
ATOM 1111 C CA . LEU A 1 143 ? -38.333 23.935 0.506 1.00 51.22 143 LEU A CA 1
ATOM 1112 C C . LEU A 1 143 ? -39.784 24.046 1.021 1.00 51.22 143 LEU A C 1
ATOM 1114 O O . 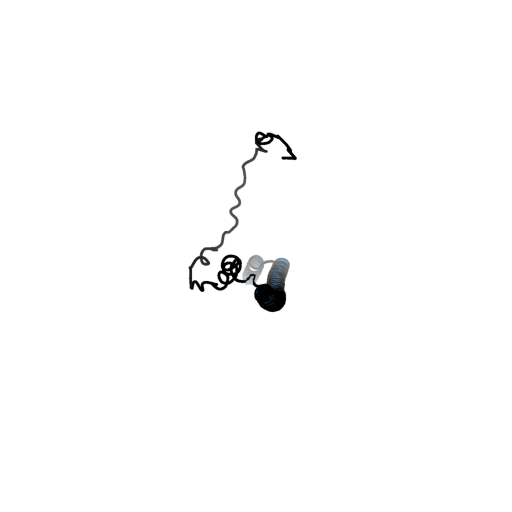LEU A 1 143 ? -40.528 24.905 0.557 1.00 51.22 143 LEU A O 1
ATOM 1118 N N . GLN A 1 144 ? -40.077 23.307 2.095 1.00 53.44 144 GLN A N 1
ATOM 1119 C CA . GLN A 1 144 ? -40.853 23.743 3.272 1.00 53.44 144 GLN A CA 1
ATOM 1120 C C . GLN A 1 144 ? -40.280 22.944 4.462 1.00 53.44 144 GLN A C 1
ATOM 1122 O O . GLN A 1 144 ? -40.384 21.724 4.470 1.00 53.44 144 GLN A O 1
ATOM 1127 N N . ILE A 1 145 ? -39.434 23.458 5.361 1.00 50.91 145 ILE A N 1
ATOM 1128 C CA . ILE A 1 145 ? -39.675 24.436 6.437 1.00 50.91 145 ILE A CA 1
ATOM 1129 C C . ILE A 1 145 ? -41.065 24.307 7.090 1.00 50.91 145 ILE A C 1
ATOM 1131 O O . ILE A 1 145 ? -42.066 24.735 6.532 1.00 50.91 145 ILE A O 1
ATOM 1135 N N . LEU A 1 146 ? -41.033 23.815 8.336 1.00 48.47 146 LEU A N 1
ATOM 1136 C CA . LEU A 1 146 ? -41.950 24.092 9.448 1.00 48.47 146 LEU A CA 1
ATOM 1137 C C . LEU A 1 146 ? -43.367 23.488 9.396 1.00 48.47 146 LEU A C 1
ATOM 1139 O O . LEU A 1 146 ? -44.305 24.127 8.924 1.00 48.47 146 LEU A O 1
ATOM 1143 N N . ARG A 1 147 ? -43.542 22.338 10.061 1.00 47.31 147 ARG A N 1
ATOM 1144 C CA . ARG A 1 147 ? -44.541 22.161 11.129 1.00 47.31 147 ARG A CA 1
ATOM 1145 C C . ARG A 1 147 ? -44.201 20.960 12.007 1.00 47.31 147 ARG A C 1
ATOM 1147 O O . ARG A 1 147 ? -43.719 19.957 11.443 1.00 47.31 147 ARG A O 1
#

Solvent-accessible surface area (backbone atoms only — not comparable to full-atom values): 9803 Å² total; per-residue (Å²): 142,76,73,65,66,59,56,50,54,54,52,54,55,71,72,44,76,55,71,72,55,55,52,51,52,52,50,51,53,47,53,52,50,52,52,51,50,51,53,48,52,52,51,55,47,51,51,52,54,50,51,54,51,48,53,54,51,52,52,53,51,49,54,51,50,53,51,49,52,52,51,52,52,53,50,50,50,52,33,50,77,68,69,55,68,88,78,62,88,81,80,75,72,83,85,74,74,95,79,84,70,86,72,83,74,75,84,80,92,67,88,81,70,84,68,82,81,72,87,81,88,78,84,88,80,84,88,84,86,84,85,83,85,82,82,84,82,82,73,84,83,80,93,77,83,90,132

Secondary structure (DSSP, 8-state):
--SHHHHHHHHHHHHSPPHHHHHHHHHHHHHHHHHHHHHHHHHHHHHHHHHHHHHHHHHHHHHHHHHHHHHHHHHHHHHHHTT-TTS-TTSSSSSSSTT-----------TT-----------------------------------

Radius of gyration: 35.84 Å; Cα contacts (8 Å, |Δi|>4): 5; chains: 1; bounding box: 85×46×100 Å